Protein AF-A0A0G1MMH3-F1 (afdb_monomer)

Mean predicted aligned error: 4.71 Å

pLDDT: mean 91.78, std 6.79, range [53.72, 97.06]

Structure (mmCIF, N/CA/C/O backbone):
data_AF-A0A0G1MMH3-F1
#
_entry.id   AF-A0A0G1MMH3-F1
#
loop_
_atom_site.group_PDB
_atom_site.id
_atom_site.type_symbol
_atom_site.label_atom_id
_atom_site.label_alt_id
_atom_site.label_comp_id
_atom_site.label_asym_id
_atom_site.label_entity_id
_atom_site.label_seq_id
_atom_site.pdbx_PDB_ins_code
_atom_site.Cartn_x
_atom_site.Cartn_y
_atom_site.Cartn_z
_atom_site.occupancy
_atom_site.B_iso_or_equiv
_atom_site.auth_seq_id
_atom_site.auth_comp_id
_atom_site.auth_asym_id
_atom_site.auth_atom_id
_atom_site.pdbx_PDB_model_num
ATOM 1 N N . SER A 1 1 ? 26.986 -4.421 8.939 1.00 53.72 1 SER A N 1
ATOM 2 C CA . SER A 1 1 ? 25.772 -4.914 8.259 1.00 53.72 1 SER A CA 1
ATOM 3 C C . SER A 1 1 ? 25.171 -3.758 7.480 1.00 53.72 1 SER A C 1
ATOM 5 O O . SER A 1 1 ? 25.145 -2.651 8.001 1.00 53.72 1 SER A O 1
ATOM 7 N N . GLN A 1 2 ? 24.753 -3.960 6.230 1.00 64.31 2 GLN A N 1
ATOM 8 C CA . GLN A 1 2 ? 23.955 -2.944 5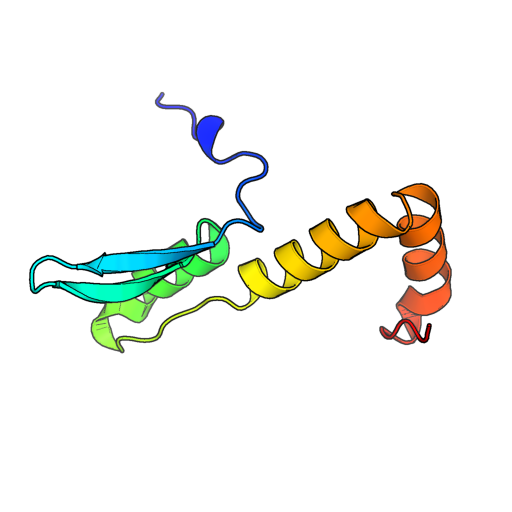.536 1.00 64.31 2 GLN A CA 1
ATOM 9 C C . GLN A 1 2 ? 22.548 -2.962 6.144 1.00 64.31 2 GLN A C 1
ATOM 11 O O . GLN A 1 2 ? 21.932 -4.022 6.224 1.00 64.31 2 GLN A O 1
ATOM 16 N N . ASN A 1 3 ? 22.089 -1.823 6.657 1.00 83.94 3 ASN A N 1
ATOM 17 C CA . ASN A 1 3 ? 20.766 -1.691 7.259 1.00 83.94 3 ASN A CA 1
ATOM 18 C C . ASN A 1 3 ? 19.748 -1.372 6.152 1.00 83.94 3 ASN A C 1
ATOM 20 O O . ASN A 1 3 ? 19.983 -0.480 5.341 1.00 83.94 3 ASN A O 1
ATOM 24 N N . LEU A 1 4 ? 18.620 -2.081 6.129 1.00 85.38 4 LEU A N 1
ATOM 25 C CA . LEU A 1 4 ? 17.509 -1.829 5.204 1.00 85.38 4 LEU A CA 1
ATOM 26 C C . LEU A 1 4 ? 16.613 -0.659 5.654 1.00 85.38 4 LEU A C 1
ATOM 28 O O . LEU A 1 4 ? 15.532 -0.471 5.113 1.00 85.38 4 LEU A O 1
ATOM 32 N N . SER A 1 5 ? 17.044 0.160 6.615 1.00 89.62 5 SER A N 1
ATOM 33 C CA . SER A 1 5 ? 16.276 1.296 7.144 1.00 89.62 5 SER A CA 1
ATOM 34 C C . SER A 1 5 ? 15.855 2.325 6.092 1.00 89.62 5 SER A C 1
ATOM 36 O O . SE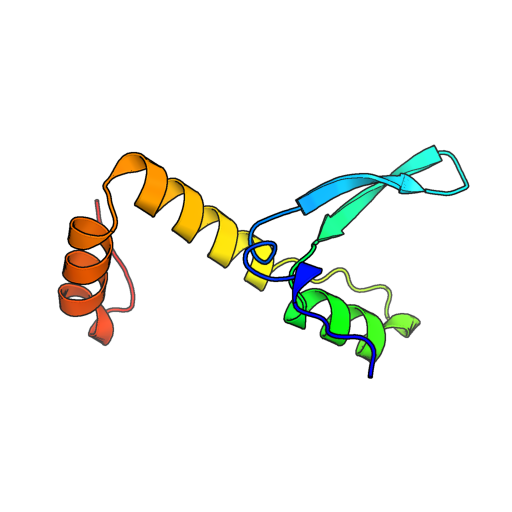R A 1 5 ? 14.874 3.033 6.296 1.00 89.62 5 SER A O 1
ATOM 38 N N . PHE A 1 6 ? 16.556 2.406 4.960 1.00 88.44 6 PHE A N 1
ATOM 39 C CA . PHE A 1 6 ? 16.166 3.265 3.840 1.00 88.44 6 PHE A CA 1
ATOM 40 C C . PHE A 1 6 ? 14.862 2.817 3.150 1.00 88.44 6 PHE A C 1
ATOM 42 O O . PHE A 1 6 ? 14.261 3.621 2.448 1.00 88.44 6 PHE A O 1
ATOM 49 N N . TRP A 1 7 ? 14.405 1.573 3.363 1.00 91.50 7 TRP A N 1
ATOM 50 C CA . TRP A 1 7 ? 13.105 1.068 2.888 1.00 91.50 7 TRP A CA 1
ATOM 51 C C . TRP A 1 7 ? 11.925 1.444 3.789 1.00 91.50 7 TRP A C 1
ATOM 53 O O . TRP A 1 7 ? 10.775 1.165 3.447 1.00 91.50 7 TRP A O 1
ATOM 63 N N . ASN A 1 8 ? 12.179 2.061 4.944 1.00 92.06 8 ASN A N 1
ATOM 64 C CA . ASN A 1 8 ? 11.113 2.440 5.864 1.00 92.06 8 ASN A CA 1
ATOM 65 C C . ASN A 1 8 ? 10.133 3.413 5.192 1.00 92.06 8 ASN A C 1
ATOM 67 O O . ASN A 1 8 ? 10.550 4.402 4.592 1.00 92.06 8 ASN A O 1
ATOM 71 N N . ASN A 1 9 ? 8.828 3.160 5.357 1.00 94.31 9 ASN A N 1
ATOM 72 C CA . ASN A 1 9 ? 7.742 4.018 4.861 1.00 94.31 9 ASN A CA 1
ATOM 73 C C . ASN A 1 9 ? 7.725 4.202 3.322 1.00 94.31 9 ASN A C 1
ATOM 75 O O . ASN A 1 9 ? 7.237 5.217 2.818 1.00 94.31 9 ASN A O 1
ATOM 79 N N . LEU A 1 10 ? 8.258 3.227 2.575 1.00 96.06 10 LEU A N 1
ATOM 80 C CA . LEU A 1 10 ? 8.162 3.148 1.109 1.00 96.06 10 LEU A CA 1
ATOM 81 C C . LEU A 1 10 ? 7.165 2.085 0.628 1.00 96.06 10 LEU A C 1
ATOM 83 O O . LEU A 1 10 ? 6.976 1.902 -0.569 1.00 96.06 10 LEU A O 1
ATOM 87 N N . ASP A 1 11 ? 6.491 1.405 1.547 1.00 96.56 11 ASP A N 1
ATOM 88 C CA . ASP A 1 11 ? 5.550 0.319 1.284 1.00 96.56 11 ASP A CA 1
ATOM 89 C C . ASP A 1 11 ? 4.358 0.733 0.413 1.00 96.56 11 ASP A C 1
ATOM 91 O O . ASP A 1 11 ? 3.831 -0.096 -0.322 1.00 96.56 11 ASP A O 1
ATOM 95 N N . TRP A 1 12 ? 3.969 2.008 0.450 1.00 96.88 12 TRP A N 1
ATOM 96 C CA . TRP A 1 12 ? 2.920 2.595 -0.388 1.00 96.88 12 TRP A CA 1
ATOM 97 C C . TRP A 1 12 ? 3.440 3.159 -1.719 1.00 96.88 12 TRP A C 1
ATOM 99 O O . TRP A 1 12 ? 2.645 3.492 -2.602 1.00 96.88 12 TRP A O 1
ATOM 109 N N . VAL A 1 13 ? 4.760 3.288 -1.880 1.00 96.69 13 VAL A N 1
ATOM 110 C CA . VAL A 1 13 ? 5.384 3.922 -3.045 1.00 96.69 13 VAL A CA 1
ATOM 111 C C . VAL A 1 13 ? 5.429 2.943 -4.217 1.00 96.69 13 VAL A C 1
ATOM 113 O O . VAL A 1 13 ? 5.828 1.784 -4.098 1.00 96.69 13 VAL A O 1
ATOM 116 N N . GLY A 1 14 ? 5.037 3.435 -5.387 1.00 93.94 14 GLY A N 1
ATOM 117 C CA . GLY A 1 14 ? 5.103 2.710 -6.646 1.00 93.94 14 GLY A CA 1
ATOM 118 C C . GLY A 1 14 ? 4.931 3.656 -7.827 1.00 93.94 14 GLY A C 1
ATOM 119 O O . GLY A 1 14 ? 4.458 4.782 -7.670 1.00 93.94 14 GLY A O 1
ATOM 120 N N . GLY A 1 15 ? 5.335 3.214 -9.012 1.00 92.38 15 GLY A N 1
ATOM 12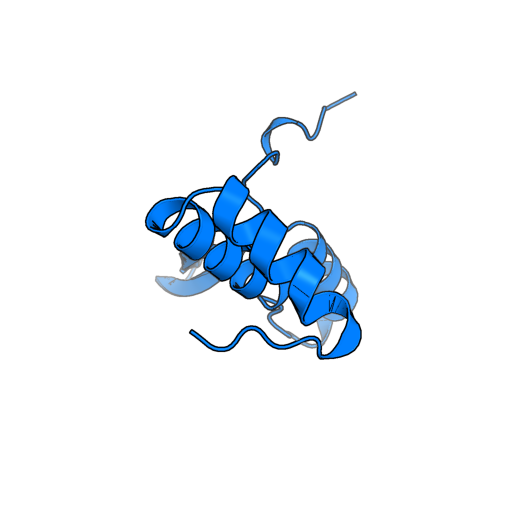1 C CA . GLY A 1 15 ? 5.269 4.038 -10.216 1.00 92.38 15 GLY A CA 1
ATOM 122 C C . GLY A 1 15 ? 5.650 3.283 -11.478 1.00 92.38 15 GLY A C 1
ATOM 123 O O . GLY A 1 15 ? 6.139 2.156 -11.415 1.00 92.38 15 GLY A O 1
ATOM 124 N N . PHE A 1 16 ? 5.408 3.908 -12.627 1.00 93.75 16 PHE A N 1
ATOM 125 C CA . PHE A 1 16 ? 5.874 3.410 -13.916 1.00 93.75 16 PHE A CA 1
ATOM 126 C C . PHE A 1 16 ? 7.270 3.958 -14.206 1.00 93.75 16 PHE A C 1
ATOM 128 O O . PHE A 1 16 ? 7.504 5.162 -14.120 1.00 93.75 16 PHE A O 1
ATOM 135 N N . PHE A 1 17 ? 8.188 3.064 -14.552 1.00 93.06 17 PHE A N 1
ATOM 136 C CA . PHE A 1 17 ? 9.565 3.383 -14.918 1.00 93.06 17 PHE A CA 1
ATOM 137 C C . PHE A 1 17 ? 9.885 2.729 -16.258 1.00 93.06 17 PHE A C 1
ATOM 139 O O . PHE A 1 17 ? 9.278 1.722 -16.608 1.00 93.06 17 PHE A O 1
ATOM 146 N N . LYS A 1 18 ? 10.821 3.293 -17.020 1.00 95.00 18 LYS A N 1
ATOM 147 C CA . LYS A 1 18 ? 11.277 2.674 -18.269 1.00 95.00 18 LYS A CA 1
ATOM 148 C C . LYS A 1 18 ? 12.285 1.569 -17.972 1.00 95.00 18 LYS A C 1
ATOM 150 O O . LYS A 1 18 ? 13.192 1.782 -17.169 1.00 95.00 18 LYS A O 1
ATOM 155 N N . ASP A 1 19 ? 12.126 0.423 -18.620 1.00 90.62 19 ASP A N 1
ATOM 156 C CA . ASP A 1 19 ? 13.126 -0.644 -18.628 1.00 90.62 19 ASP A CA 1
ATOM 157 C C . ASP A 1 19 ? 14.243 -0.384 -19.662 1.00 90.62 19 ASP A C 1
ATOM 159 O O . ASP A 1 19 ? 14.286 0.663 -20.314 1.00 90.62 19 ASP A O 1
ATOM 163 N N . GLU A 1 20 ? 15.162 -1.342 -19.810 1.00 91.75 20 GLU A N 1
ATOM 164 C CA . GLU A 1 20 ? 16.329 -1.245 -20.701 1.00 91.75 20 GLU A CA 1
ATOM 165 C C . GLU A 1 20 ? 15.966 -1.058 -22.184 1.00 91.75 20 GLU A C 1
ATOM 167 O O . GLU A 1 20 ? 16.751 -0.487 -22.940 1.00 91.75 20 GLU A O 1
ATOM 172 N N . ILE A 1 21 ? 14.775 -1.498 -22.601 1.00 94.31 21 ILE A N 1
ATOM 173 C CA . ILE A 1 21 ? 14.276 -1.353 -23.976 1.00 94.31 21 ILE A CA 1
ATOM 174 C C . ILE A 1 21 ? 13.291 -0.181 -24.117 1.00 94.31 21 ILE A C 1
ATOM 176 O O . ILE A 1 21 ? 12.699 0.013 -25.177 1.00 94.31 21 ILE A O 1
ATOM 180 N N . GLY A 1 22 ? 13.123 0.621 -23.062 1.00 93.12 22 GLY A N 1
ATOM 181 C CA . GLY A 1 22 ? 12.270 1.807 -23.041 1.00 93.12 22 GLY A CA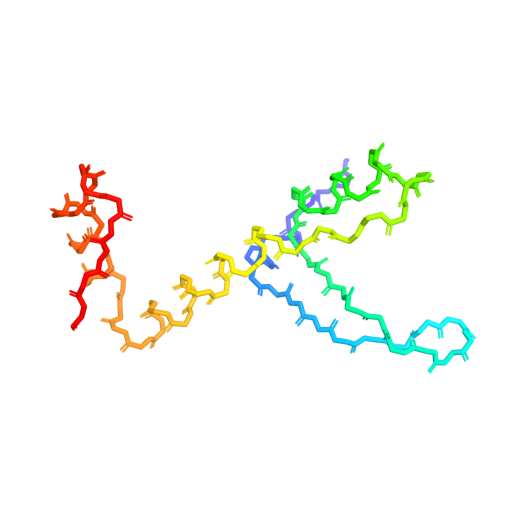 1
ATOM 182 C C . GLY A 1 22 ? 10.787 1.536 -22.783 1.00 93.12 22 GLY A C 1
ATOM 183 O O . GLY A 1 22 ? 9.989 2.469 -22.896 1.00 93.12 22 GLY A O 1
ATOM 184 N N . SER A 1 23 ? 10.409 0.306 -22.427 1.00 93.12 23 SER A N 1
ATOM 185 C CA . SER A 1 23 ? 9.026 -0.060 -22.108 1.00 93.12 23 SER A CA 1
ATOM 186 C C . SER A 1 23 ? 8.656 0.360 -20.687 1.00 93.12 23 SER A C 1
ATOM 188 O O . SER A 1 23 ? 9.464 0.257 -19.765 1.00 93.12 23 SER A O 1
ATOM 190 N N . GLU A 1 24 ? 7.422 0.827 -20.487 1.00 94.44 24 GLU A N 1
ATOM 191 C CA . GLU A 1 24 ? 6.937 1.199 -19.156 1.00 94.44 24 GLU A CA 1
ATOM 192 C C . GLU A 1 24 ? 6.628 -0.037 -18.305 1.00 94.44 24 GLU A C 1
ATOM 194 O O . GLU A 1 24 ? 5.793 -0.881 -18.642 1.00 94.44 24 GLU A O 1
ATOM 199 N N . VAL A 1 25 ? 7.271 -0.121 -17.144 1.00 90.88 25 VAL A N 1
ATOM 200 C CA . VAL A 1 25 ? 7.066 -1.169 -16.152 1.00 90.88 25 VAL A CA 1
ATOM 201 C C . VAL A 1 25 ? 6.615 -0.569 -14.828 1.00 90.88 25 VAL A C 1
ATOM 203 O O . VAL A 1 25 ? 7.242 0.330 -14.276 1.00 90.88 25 VAL A O 1
ATOM 206 N N . LEU A 1 26 ? 5.510 -1.093 -14.297 1.00 89.88 26 LEU A N 1
ATOM 207 C CA . LEU A 1 26 ? 5.089 -0.808 -12.929 1.00 89.88 26 LEU A CA 1
ATOM 208 C C . LEU A 1 26 ? 6.078 -1.434 -11.935 1.00 89.88 26 LEU A C 1
ATOM 210 O O . LEU A 1 26 ? 6.289 -2.649 -11.969 1.00 89.88 26 LEU A O 1
ATOM 214 N N . VAL A 1 27 ? 6.631 -0.604 -11.053 1.00 91.38 27 VAL A N 1
ATOM 215 C CA . VAL A 1 27 ? 7.542 -0.969 -9.963 1.00 91.38 27 VAL A CA 1
ATOM 216 C C . VAL A 1 27 ?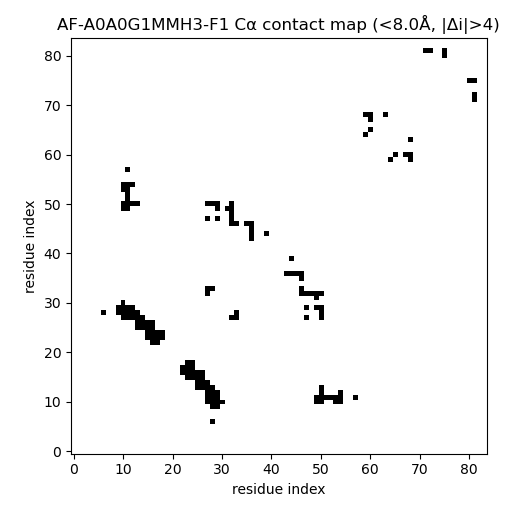 6.887 -0.621 -8.629 1.00 91.38 27 VAL A C 1
ATOM 218 O O . VAL A 1 27 ? 6.295 0.448 -8.473 1.00 91.38 27 VAL A O 1
ATOM 221 N N . THR A 1 28 ? 7.010 -1.532 -7.669 1.00 95.25 28 THR A N 1
ATOM 222 C CA . THR A 1 28 ? 6.578 -1.371 -6.277 1.00 95.25 28 THR A CA 1
ATOM 223 C C . THR A 1 28 ? 7.793 -1.359 -5.355 1.00 95.25 28 THR A C 1
ATOM 225 O O . THR A 1 28 ? 8.758 -2.087 -5.591 1.00 95.25 28 THR A O 1
ATOM 228 N N . PHE A 1 29 ? 7.729 -0.547 -4.302 1.00 95.19 29 PHE A N 1
ATOM 229 C CA . PHE A 1 29 ? 8.720 -0.497 -3.224 1.00 95.19 29 PHE A CA 1
ATOM 230 C C . PHE A 1 29 ? 8.221 -1.217 -1.961 1.00 95.19 29 PHE A C 1
ATOM 232 O O . PHE A 1 29 ? 8.802 -1.096 -0.886 1.00 95.19 29 PHE A O 1
ATOM 239 N N . ASN A 1 30 ? 7.148 -2.002 -2.073 1.00 96.31 30 ASN A N 1
ATOM 240 C CA . ASN A 1 30 ? 6.702 -2.879 -1.002 1.00 96.31 30 ASN A CA 1
ATOM 241 C C . ASN A 1 30 ? 7.573 -4.143 -0.940 1.00 96.31 30 ASN A C 1
ATOM 243 O O . ASN A 1 30 ? 7.662 -4.901 -1.907 1.00 96.31 30 ASN A O 1
ATOM 247 N N . LEU A 1 31 ? 8.212 -4.385 0.208 1.00 94.62 31 LEU A N 1
ATOM 2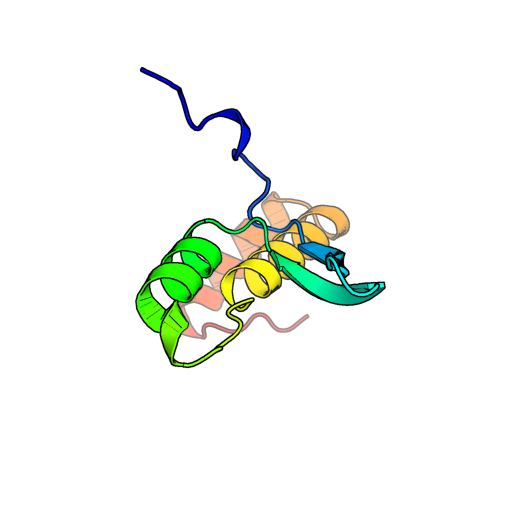48 C CA . LEU A 1 31 ? 9.200 -5.459 0.350 1.00 94.62 31 LEU A CA 1
ATOM 249 C C . LEU A 1 31 ? 8.587 -6.858 0.218 1.00 94.62 31 LEU A C 1
ATOM 251 O O . LEU A 1 31 ? 9.245 -7.759 -0.298 1.00 94.62 31 LEU A O 1
ATOM 255 N N . VAL A 1 32 ? 7.330 -7.038 0.640 1.00 94.38 32 VAL A N 1
ATOM 256 C CA . VAL A 1 32 ? 6.616 -8.314 0.493 1.00 94.38 32 VAL A CA 1
ATOM 257 C C . VAL A 1 32 ? 6.334 -8.574 -0.980 1.00 94.38 32 VAL A C 1
ATOM 259 O O . VAL A 1 32 ? 6.649 -9.651 -1.478 1.00 94.38 32 VAL A O 1
ATOM 262 N N . ASP A 1 33 ? 5.819 -7.577 -1.700 1.00 94.94 33 ASP A N 1
ATOM 263 C CA . ASP A 1 33 ? 5.588 -7.701 -3.140 1.00 94.94 33 ASP A CA 1
ATOM 264 C C . ASP A 1 33 ? 6.898 -8.006 -3.896 1.00 94.94 33 ASP A C 1
ATOM 266 O O . ASP A 1 33 ? 6.925 -8.888 -4.754 1.00 94.94 33 ASP A O 1
ATOM 270 N N . VAL A 1 34 ? 8.003 -7.335 -3.544 1.00 93.31 34 VAL A N 1
ATOM 271 C CA . VAL A 1 34 ? 9.332 -7.578 -4.137 1.00 93.31 34 VAL A CA 1
ATOM 272 C C . VAL A 1 34 ? 9.840 -8.988 -3.842 1.00 93.31 34 VAL A C 1
ATOM 274 O O . VAL A 1 34 ? 10.301 -9.674 -4.755 1.00 93.31 34 VAL A O 1
ATOM 277 N N . ALA A 1 35 ? 9.726 -9.453 -2.597 1.00 93.62 35 ALA A N 1
ATOM 278 C CA . ALA A 1 35 ? 10.121 -10.807 -2.221 1.00 93.62 35 ALA A CA 1
ATOM 279 C C . ALA A 1 35 ? 9.300 -11.868 -2.973 1.00 93.62 35 ALA A C 1
ATOM 281 O O . ALA A 1 35 ? 9.860 -12.852 -3.455 1.00 93.62 35 ALA A O 1
ATOM 282 N N . MET A 1 36 ? 7.994 -11.642 -3.134 1.00 93.62 36 MET A N 1
ATOM 283 C CA . MET A 1 36 ? 7.104 -12.530 -3.886 1.00 93.62 36 MET A CA 1
ATOM 284 C C . MET A 1 36 ? 7.442 -12.558 -5.379 1.00 93.62 36 MET A C 1
ATOM 286 O O . MET A 1 36 ? 7.507 -13.636 -5.966 1.00 93.62 36 MET A O 1
ATOM 290 N N . MET A 1 37 ? 7.718 -11.401 -5.992 1.00 92.06 37 MET A N 1
ATOM 291 C CA . MET A 1 37 ? 8.181 -11.335 -7.386 1.00 92.06 37 MET A CA 1
ATOM 292 C C . MET A 1 37 ? 9.507 -12.074 -7.580 1.00 92.06 37 MET A C 1
ATOM 294 O O . MET A 1 37 ? 9.675 -12.772 -8.576 1.00 92.06 37 MET A O 1
ATOM 298 N N . LEU A 1 38 ? 10.441 -11.958 -6.631 1.00 92.12 38 LEU A N 1
ATOM 299 C CA . LEU A 1 38 ? 11.716 -12.673 -6.684 1.00 92.12 38 LEU A CA 1
ATOM 300 C C . LEU A 1 38 ? 11.525 -14.192 -6.560 1.00 92.12 38 LEU A C 1
ATOM 302 O O . LEU A 1 38 ? 12.159 -14.952 -7.293 1.00 92.12 38 LEU A O 1
ATOM 306 N N . ALA A 1 39 ? 10.656 -14.627 -5.646 1.00 92.75 39 ALA A N 1
ATOM 307 C CA . ALA A 1 39 ? 10.350 -16.038 -5.433 1.00 92.75 39 ALA A CA 1
ATOM 308 C C . ALA A 1 39 ? 9.637 -16.677 -6.639 1.00 92.75 39 ALA A C 1
ATOM 310 O O . ALA A 1 39 ? 9.860 -17.853 -6.915 1.00 92.75 39 ALA A O 1
ATOM 311 N N . ASP A 1 40 ? 8.820 -15.910 -7.371 1.00 91.38 40 ASP A N 1
ATOM 312 C CA . ASP A 1 40 ? 8.055 -16.377 -8.538 1.00 91.38 40 ASP A CA 1
ATOM 313 C C . ASP A 1 40 ? 8.593 -15.839 -9.879 1.00 91.38 40 ASP A C 1
ATOM 315 O O . ASP A 1 40 ? 7.850 -15.701 -10.858 1.00 91.38 40 ASP A O 1
ATOM 319 N N . LYS A 1 41 ? 9.894 -15.519 -9.939 1.00 84.88 41 LYS A N 1
ATOM 320 C CA . LYS A 1 41 ? 10.521 -14.845 -11.091 1.00 84.88 41 LYS A CA 1
ATOM 321 C C . LYS A 1 41 ? 10.292 -15.569 -12.425 1.00 84.88 41 LYS A C 1
ATOM 323 O O . LYS A 1 41 ? 10.082 -14.920 -13.445 1.00 84.88 41 LYS A O 1
ATOM 328 N N . ASP A 1 42 ? 10.261 -16.903 -12.410 1.00 86.62 42 ASP A N 1
ATOM 329 C CA . ASP A 1 42 ? 10.133 -17.727 -13.618 1.00 86.62 42 ASP A CA 1
ATOM 330 C C . ASP A 1 42 ? 8.703 -17.713 -14.189 1.00 86.62 42 ASP A C 1
ATOM 332 O O . ASP A 1 42 ? 8.481 -18.105 -15.333 1.00 86.62 42 ASP A O 1
ATOM 336 N N . ARG A 1 43 ? 7.716 -17.240 -13.413 1.00 81.88 43 ARG A N 1
ATOM 337 C CA . ARG A 1 43 ? 6.318 -17.109 -13.853 1.00 81.88 43 ARG A CA 1
ATOM 338 C C . ARG A 1 43 ? 5.965 -15.710 -14.346 1.00 81.88 43 ARG A C 1
ATOM 340 O O . ARG A 1 43 ? 4.831 -15.500 -14.775 1.00 81.88 43 ARG A O 1
ATOM 347 N N . GLY A 1 44 ? 6.892 -14.750 -14.260 1.00 72.94 44 GLY A N 1
ATOM 348 C CA . GLY A 1 44 ? 6.694 -13.378 -14.740 1.00 72.94 44 GLY A CA 1
ATOM 349 C C . GLY A 1 44 ? 5.533 -12.632 -14.071 1.00 72.94 44 GLY A C 1
ATOM 350 O O . GLY A 1 44 ? 5.006 -11.672 -14.636 1.00 72.94 44 GLY A O 1
ATOM 351 N N . LYS A 1 45 ? 5.089 -13.071 -12.886 1.00 79.75 45 LYS A N 1
ATOM 352 C CA . LYS A 1 45 ? 3.972 -12.442 -12.178 1.00 79.75 45 LYS A CA 1
ATOM 353 C C . LYS A 1 45 ? 4.418 -11.148 -11.510 1.00 79.75 45 LYS A C 1
ATOM 355 O O . LYS A 1 45 ? 5.372 -11.131 -10.739 1.00 79.75 45 LYS A O 1
ATOM 360 N N . LYS A 1 46 ? 3.674 -10.069 -11.762 1.00 83.56 46 LYS A N 1
ATOM 361 C CA . LYS A 1 46 ? 3.815 -8.807 -11.029 1.00 83.56 46 LYS A CA 1
ATOM 362 C C . LYS A 1 46 ? 2.919 -8.829 -9.796 1.00 83.56 46 LYS A C 1
ATOM 364 O O . LYS A 1 46 ? 1.706 -9.001 -9.921 1.00 83.56 46 LYS A O 1
ATOM 369 N N . TYR A 1 47 ? 3.511 -8.611 -8.628 1.00 88.75 47 TYR A N 1
ATOM 370 C CA . TYR A 1 47 ? 2.793 -8.432 -7.370 1.00 88.75 47 TYR A CA 1
ATOM 371 C C . TYR A 1 47 ? 2.825 -6.950 -7.006 1.00 88.75 47 TYR A C 1
ATOM 373 O O . TYR A 1 47 ? 3.891 -6.351 -6.961 1.00 88.75 47 TYR A O 1
ATOM 381 N N . VAL A 1 48 ? 1.653 -6.351 -6.810 1.00 93.25 48 VAL A N 1
ATOM 382 C CA . VAL A 1 48 ? 1.490 -4.948 -6.369 1.00 93.25 48 VAL A CA 1
ATOM 383 C C . VAL A 1 48 ? 0.348 -4.823 -5.360 1.00 93.25 48 VAL A C 1
ATOM 385 O O . VAL A 1 48 ? -0.273 -3.773 -5.221 1.00 93.25 48 VAL A O 1
ATOM 388 N N . TYR A 1 49 ? -0.017 -5.940 -4.735 1.00 93.62 49 TYR A N 1
ATOM 389 C CA . TYR A 1 49 ? -1.196 -6.019 -3.885 1.00 93.62 49 TYR A CA 1
ATOM 390 C C . TYR A 1 49 ? -0.982 -5.210 -2.606 1.00 93.62 49 TYR A C 1
ATOM 392 O O . TYR A 1 49 ? -1.736 -4.275 -2.340 1.00 93.62 49 TYR A O 1
ATOM 400 N N . HIS A 1 50 ? 0.098 -5.501 -1.881 1.00 96.00 50 HIS A N 1
ATOM 401 C CA . HIS A 1 50 ? 0.387 -4.854 -0.605 1.00 96.00 50 HIS A CA 1
ATOM 402 C C . HIS A 1 50 ? 0.728 -3.376 -0.800 1.00 96.00 50 HIS A C 1
ATOM 404 O O . HIS A 1 50 ? 0.357 -2.541 0.021 1.00 96.00 50 HIS A O 1
ATOM 410 N N . GLN A 1 51 ? 1.366 -3.024 -1.921 1.00 97.06 51 GLN A N 1
ATOM 411 C CA . GLN A 1 51 ? 1.579 -1.624 -2.277 1.00 97.06 51 GLN A CA 1
ATOM 412 C C . GLN A 1 51 ? 0.275 -0.856 -2.468 1.00 97.06 51 GLN A C 1
ATOM 414 O O . GLN A 1 51 ? 0.158 0.271 -1.989 1.00 97.06 51 GLN A O 1
ATOM 419 N N . ARG A 1 52 ? -0.720 -1.445 -3.141 1.00 95.50 52 ARG A N 1
ATOM 420 C CA . ARG A 1 52 ? -2.027 -0.802 -3.328 1.00 95.50 52 ARG A CA 1
ATOM 421 C C . ARG A 1 52 ? -2.772 -0.644 -2.008 1.00 95.50 52 ARG A C 1
ATOM 423 O O . ARG A 1 52 ? -3.366 0.407 -1.793 1.00 95.50 52 ARG A O 1
ATOM 430 N N . GLU A 1 53 ? -2.724 -1.638 -1.123 1.00 94.75 53 GLU A N 1
ATOM 431 C CA . GLU A 1 53 ? -3.298 -1.526 0.226 1.00 94.75 53 GLU A CA 1
ATOM 432 C C . GLU A 1 53 ? -2.631 -0.407 1.034 1.00 94.75 53 GLU A C 1
ATOM 434 O O . GLU A 1 53 ? -3.312 0.464 1.578 1.00 94.75 53 GLU A O 1
ATOM 439 N N . ALA A 1 54 ? -1.297 -0.373 1.056 1.00 96.62 54 ALA A N 1
ATOM 440 C CA . ALA A 1 54 ? -0.534 0.669 1.733 1.00 96.62 54 ALA A CA 1
ATOM 441 C C . ALA A 1 54 ? -0.808 2.064 1.143 1.00 96.62 54 ALA A C 1
ATOM 443 O O . ALA A 1 54 ? -0.950 3.034 1.889 1.00 96.62 54 ALA A O 1
ATOM 444 N N . LEU A 1 55 ? -0.954 2.176 -0.183 1.00 96.75 55 LEU A N 1
ATOM 445 C CA . LEU A 1 55 ? -1.330 3.419 -0.859 1.00 96.75 55 LEU A CA 1
ATOM 446 C C . LEU A 1 55 ? -2.716 3.905 -0.436 1.00 96.75 55 LEU A C 1
ATOM 448 O O . LEU A 1 55 ? -2.871 5.082 -0.112 1.00 96.75 55 LEU A O 1
ATOM 452 N N . TRP A 1 56 ? -3.710 3.017 -0.397 1.00 94.12 56 TRP A N 1
ATOM 453 C CA . TRP A 1 56 ? -5.043 3.370 0.087 1.00 94.12 56 TRP A CA 1
ATOM 454 C C . TRP A 1 56 ? -5.010 3.831 1.538 1.00 94.12 56 TRP A C 1
ATOM 456 O O . TRP A 1 56 ? -5.578 4.876 1.851 1.00 94.12 56 TRP A O 1
ATOM 466 N N . ASN A 1 57 ? -4.276 3.126 2.399 1.00 93.25 57 ASN A N 1
ATOM 467 C CA . ASN A 1 57 ? -4.097 3.530 3.789 1.00 93.25 57 ASN A CA 1
ATOM 468 C C . ASN A 1 57 ? -3.445 4.913 3.893 1.00 93.25 57 ASN A C 1
ATOM 470 O O . ASN A 1 57 ? -3.921 5.767 4.641 1.00 93.25 57 ASN A O 1
ATOM 474 N N . LYS A 1 58 ? -2.396 5.170 3.105 1.00 96.00 58 LYS A N 1
ATOM 475 C CA . LYS A 1 58 ? -1.701 6.457 3.078 1.00 96.00 58 LYS A CA 1
ATOM 476 C C . LYS A 1 58 ? -2.630 7.593 2.663 1.00 96.00 58 LYS A C 1
ATOM 478 O O . LYS A 1 58 ? -2.680 8.603 3.356 1.00 96.00 58 LYS A O 1
ATOM 483 N N . LEU A 1 59 ? -3.373 7.422 1.569 1.00 95.44 59 LEU A N 1
ATOM 484 C CA . LEU A 1 59 ? -4.335 8.412 1.080 1.00 95.44 59 LEU A CA 1
ATOM 485 C C . LEU A 1 59 ? -5.432 8.677 2.111 1.00 95.44 59 LEU A C 1
ATOM 487 O O . LEU A 1 59 ? -5.753 9.830 2.390 1.00 95.44 59 LEU A O 1
ATOM 491 N N . PHE A 1 60 ? -5.965 7.616 2.712 1.00 94.06 60 PHE A N 1
ATOM 492 C CA . PHE A 1 60 ? -7.028 7.712 3.698 1.00 94.06 60 PHE A CA 1
ATOM 493 C C . PHE A 1 60 ? -6.578 8.459 4.958 1.00 94.06 60 PHE A C 1
ATOM 495 O O . PHE A 1 60 ? -7.252 9.392 5.388 1.00 94.06 60 PHE A O 1
ATOM 502 N N . VAL A 1 61 ? -5.404 8.122 5.503 1.00 95.19 61 VAL A N 1
ATOM 503 C CA . VAL A 1 61 ? -4.799 8.844 6.636 1.00 95.19 61 VAL A CA 1
ATOM 504 C C . VAL A 1 61 ? -4.483 10.286 6.264 1.00 95.19 61 VAL A C 1
ATOM 506 O O . VAL A 1 61 ? -4.719 11.185 7.065 1.00 95.19 61 VAL A O 1
ATOM 509 N N . SER A 1 62 ? -3.964 10.531 5.061 1.00 96.56 62 SER A N 1
ATOM 510 C CA . SER A 1 62 ? -3.669 11.886 4.589 1.00 96.56 62 SER A CA 1
ATOM 511 C C . SER A 1 62 ? -4.920 12.755 4.449 1.00 96.56 62 SER A C 1
ATOM 513 O O . SER A 1 62 ? -4.812 13.968 4.600 1.00 96.56 62 SER A O 1
ATOM 515 N N . TYR A 1 63 ? -6.082 12.159 4.177 1.00 96.38 63 TYR A N 1
ATOM 516 C CA . TYR A 1 63 ? -7.343 12.884 4.028 1.00 96.38 63 TYR A CA 1
ATOM 517 C C . TYR A 1 63 ? -8.105 13.052 5.353 1.00 96.38 63 TYR A C 1
ATOM 519 O O . TYR A 1 63 ? -8.542 14.155 5.666 1.00 96.38 63 TYR A O 1
ATOM 527 N N . TYR A 1 64 ? -8.261 11.980 6.139 1.00 95.12 64 TYR A N 1
ATOM 528 C CA . TYR A 1 64 ? -9.090 11.971 7.356 1.00 95.12 64 TYR A CA 1
ATOM 529 C C . TYR A 1 64 ? -8.306 12.083 8.671 1.00 95.12 64 TYR A C 1
ATOM 531 O O . TYR A 1 64 ? -8.893 12.357 9.717 1.00 95.12 64 TYR A O 1
ATOM 539 N N . GLY A 1 65 ? -6.993 11.858 8.644 1.00 96.56 65 GLY A N 1
ATOM 540 C CA . GLY A 1 65 ? -6.160 11.757 9.839 1.00 96.56 65 GLY A CA 1
ATOM 541 C C . GLY A 1 65 ? -6.122 10.349 10.446 1.00 96.56 65 GLY A C 1
ATOM 542 O O . GLY A 1 65 ? -6.982 9.498 10.208 1.00 96.56 65 GLY A O 1
ATOM 543 N N . TRP A 1 66 ? -5.083 10.102 11.249 1.00 95.12 66 TRP A N 1
ATOM 544 C CA . TRP A 1 66 ? -4.832 8.799 11.873 1.00 95.12 66 TRP A CA 1
ATOM 545 C C . TRP A 1 66 ? -5.913 8.405 12.886 1.00 95.12 66 TRP A C 1
ATOM 547 O O . TRP A 1 66 ? -6.380 7.272 12.868 1.00 95.12 66 TRP A O 1
ATOM 557 N N . GLU A 1 67 ? -6.359 9.341 13.727 1.00 97.06 67 GLU A N 1
ATOM 558 C CA . GLU A 1 67 ? -7.352 9.064 14.776 1.00 97.06 67 GLU A CA 1
ATOM 559 C C . GLU A 1 67 ? -8.678 8.557 14.195 1.00 97.06 67 GLU A C 1
ATOM 561 O O . GLU A 1 67 ? -9.270 7.603 14.705 1.00 97.06 67 GLU A O 1
ATOM 566 N N . PHE A 1 68 ? -9.120 9.156 13.085 1.00 95.31 68 PHE A N 1
ATOM 567 C CA . PHE A 1 68 ? -10.312 8.708 12.376 1.00 95.31 68 PHE A CA 1
ATOM 568 C C . PHE A 1 68 ? -10.121 7.304 11.800 1.00 95.31 68 PHE A C 1
ATOM 570 O O . PHE A 1 68 ? -10.984 6.445 11.983 1.00 95.31 68 PHE A O 1
ATOM 577 N N . MET A 1 69 ? -8.982 7.049 11.146 1.00 92.50 69 MET A N 1
ATOM 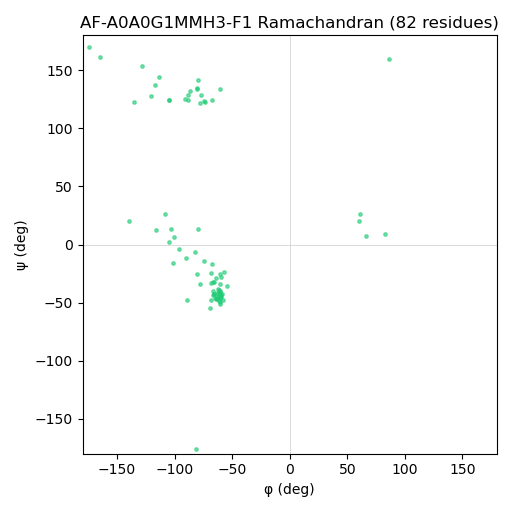578 C CA . MET A 1 69 ? -8.666 5.725 10.609 1.00 92.50 69 MET A CA 1
ATOM 579 C C . MET A 1 69 ? -8.663 4.659 11.709 1.00 92.50 69 MET A C 1
ATOM 581 O O . MET A 1 69 ? -9.309 3.625 11.555 1.00 92.50 69 MET A O 1
ATOM 585 N N . GLU A 1 70 ? -7.991 4.921 12.829 1.00 94.88 70 GLU A N 1
ATOM 586 C CA . GLU A 1 70 ? -7.901 3.996 13.957 1.00 94.88 70 GLU A CA 1
ATOM 587 C C . GLU A 1 70 ? -9.288 3.676 14.527 1.00 94.88 70 GLU A C 1
ATOM 589 O O . GLU A 1 70 ? -9.606 2.509 14.774 1.00 94.88 70 GLU A O 1
ATOM 594 N N . LYS A 1 71 ? -10.146 4.691 14.684 1.00 96.06 71 LYS A N 1
ATOM 595 C CA . LYS A 1 71 ? -11.534 4.495 15.113 1.00 96.06 71 LYS A CA 1
ATOM 596 C C . LYS A 1 71 ? -12.304 3.616 14.126 1.00 96.06 71 LYS A C 1
ATOM 598 O O . LYS A 1 71 ? -12.911 2.629 14.534 1.0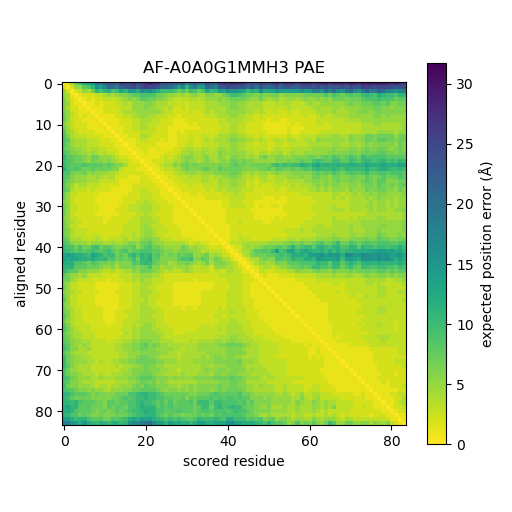0 96.06 71 LYS A O 1
ATOM 603 N N . MET A 1 72 ? -12.262 3.943 12.834 1.00 94.94 72 MET A N 1
ATOM 604 C CA . MET A 1 72 ? -12.992 3.195 11.807 1.00 94.94 72 MET A CA 1
ATOM 605 C C . MET A 1 72 ? -12.525 1.741 11.711 1.00 94.94 72 MET A C 1
ATOM 607 O O . MET A 1 72 ? -13.358 0.851 11.552 1.00 94.94 72 MET A O 1
ATOM 611 N N . MET A 1 73 ? -11.224 1.482 11.856 1.00 92.62 73 MET A N 1
ATOM 612 C CA . MET A 1 73 ? -10.681 0.124 11.908 1.00 92.62 73 MET A CA 1
ATOM 613 C C . MET A 1 73 ? -11.204 -0.656 13.115 1.00 92.62 73 MET A C 1
ATOM 615 O O . MET A 1 73 ? -11.651 -1.788 12.948 1.00 92.62 73 MET A O 1
ATOM 619 N N . LYS A 1 74 ? -11.188 -0.062 14.316 1.00 95.50 74 LYS A N 1
ATOM 620 C CA . LYS A 1 74 ? -11.694 -0.712 15.539 1.00 95.50 74 LYS A CA 1
ATOM 621 C C . LYS A 1 74 ? -13.176 -1.057 15.422 1.00 95.50 74 LYS A C 1
ATOM 623 O O . LYS A 1 74 ? -13.560 -2.188 15.711 1.00 95.50 74 LYS A O 1
ATOM 628 N N . ASP A 1 75 ? -13.982 -0.116 14.941 1.00 96.81 75 ASP A N 1
ATOM 629 C CA . ASP A 1 75 ? -15.434 -0.283 14.830 1.00 96.81 75 ASP A CA 1
ATOM 630 C C . ASP A 1 75 ? -15.831 -1.324 13.764 1.00 96.81 75 ASP A C 1
ATOM 632 O O . ASP A 1 75 ? -16.900 -1.925 13.854 1.00 96.81 75 ASP A O 1
ATOM 636 N N . ASN A 1 76 ? -14.972 -1.564 12.764 1.00 95.50 76 ASN A N 1
ATOM 637 C CA . ASN A 1 76 ? -15.259 -2.437 11.620 1.00 95.50 76 ASN A CA 1
ATOM 638 C C . ASN A 1 76 ? -14.359 -3.681 11.545 1.00 95.50 76 ASN A C 1
ATOM 640 O O . ASN A 1 76 ? -14.360 -4.377 10.532 1.00 95.50 76 ASN A O 1
ATOM 644 N N . ILE A 1 77 ? -13.608 -4.012 12.600 1.00 94.31 77 ILE A N 1
ATOM 645 C CA . ILE A 1 77 ? -12.654 -5.133 12.562 1.00 94.31 77 ILE A CA 1
ATOM 646 C C . ILE A 1 77 ? -13.334 -6.484 12.286 1.00 94.31 77 ILE A C 1
ATOM 648 O O . ILE A 1 77 ? -12.770 -7.330 11.600 1.00 94.31 77 ILE A O 1
ATOM 652 N N . LEU A 1 78 ? -14.566 -6.672 12.776 1.00 96.25 78 LEU A N 1
ATOM 653 C CA . LEU A 1 78 ? -15.343 -7.897 12.559 1.00 96.25 78 LEU A CA 1
ATOM 654 C C . LEU A 1 78 ? -15.972 -7.963 11.164 1.00 96.25 78 LEU A C 1
ATOM 656 O O . LEU A 1 78 ? -16.117 -9.051 10.614 1.00 96.25 78 LEU A O 1
ATOM 660 N N . SER A 1 79 ? -16.371 -6.819 10.600 1.00 94.88 79 SER A N 1
ATOM 661 C CA . SER A 1 79 ? -16.954 -6.765 9.255 1.00 94.88 79 SER A CA 1
ATOM 662 C C . SER A 1 79 ? -15.882 -6.791 8.167 1.00 94.88 79 SER A C 1
ATOM 664 O O . SER A 1 79 ? -16.174 -7.178 7.038 1.00 94.88 79 SER A O 1
ATOM 666 N N . GLY A 1 80 ? -14.663 -6.343 8.487 1.00 89.62 80 GLY A N 1
ATOM 667 C CA . GLY A 1 80 ? -13.566 -6.167 7.539 1.00 89.62 80 GLY A CA 1
ATOM 668 C C . GLY A 1 80 ? -13.816 -5.069 6.500 1.00 89.62 80 GLY A C 1
ATOM 669 O O . GLY A 1 80 ? -13.042 -4.942 5.556 1.00 89.62 80 GLY A O 1
ATOM 670 N N . VAL A 1 81 ? -14.895 -4.288 6.636 1.00 89.88 81 VAL A N 1
ATOM 671 C CA . VAL A 1 81 ? -15.327 -3.305 5.634 1.00 89.88 81 VAL A CA 1
ATOM 672 C C . VAL 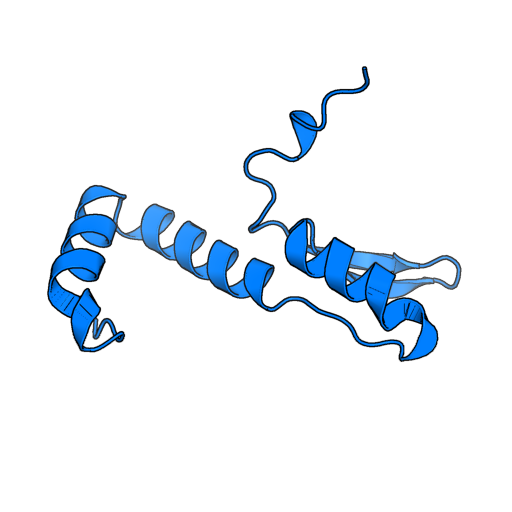A 1 81 ? -15.696 -1.993 6.308 1.00 89.88 81 VAL A C 1
ATOM 674 O O . VAL A 1 81 ? -16.610 -1.944 7.128 1.00 89.88 81 VAL A O 1
ATOM 677 N N . ILE A 1 82 ? -15.034 -0.916 5.888 1.00 88.75 82 ILE A N 1
ATOM 678 C CA . ILE A 1 82 ? -15.395 0.460 6.231 1.00 88.75 82 ILE A CA 1
ATOM 679 C C . ILE A 1 82 ? -16.354 0.994 5.160 1.00 88.75 82 ILE A C 1
ATOM 681 O O . ILE A 1 82 ? -16.034 0.978 3.972 1.00 88.75 82 ILE A O 1
ATOM 685 N N . LYS A 1 83 ? -17.529 1.474 5.580 1.00 86.38 83 LYS A N 1
ATOM 686 C CA . LYS A 1 83 ? -18.472 2.215 4.727 1.00 86.38 83 LYS A CA 1
ATOM 687 C C . LYS A 1 83 ? -18.392 3.698 5.094 1.00 86.38 83 LYS A C 1
ATOM 689 O O . LYS A 1 83 ? -18.528 4.019 6.274 1.00 86.38 83 LYS A O 1
ATOM 694 N N . LEU A 1 84 ? -18.124 4.549 4.102 1.00 81.69 84 LEU A N 1
ATOM 695 C CA . LEU A 1 84 ? -17.992 6.007 4.231 1.00 81.69 84 LEU A CA 1
ATOM 696 C C . LEU A 1 84 ? -19.275 6.717 3.810 1.00 81.69 84 LEU A C 1
ATOM 698 O O . LEU A 1 84 ? -19.926 6.211 2.866 1.00 81.69 84 LEU A O 1
#

Radius of gyration: 16.13 Å; Cα contacts (8 Å, |Δi|>4): 80; chains: 1; bounding box: 44×31×40 Å

Solvent-accessible surface area (backbone atoms only — not comparable to full-atom values): 5060 Å² total; per-residue (Å²): 129,89,75,71,69,85,57,63,93,28,36,43,42,64,47,76,42,67,50,99,88,66,49,81,39,81,45,59,51,16,67,66,29,48,51,50,28,62,75,39,51,93,72,73,54,85,52,55,62,63,22,52,53,38,32,50,51,50,54,49,34,74,72,66,34,60,68,53,51,55,49,51,47,66,79,20,60,88,74,73,56,85,85,134

Foldseek 3Di:
DDDPCVLPPQQLPWDWDQDPVGDTDIDGSRPVQVVVCVVCVVVVDRGCPSNPVSNVVVVCCVVPNDVVVVVQCVVCVVVVDRDD

Sequence (84 aa):
SQNLSFWNNLDWVGGFFKDEIGSEVLVTFNLVDVAMMLADKDRGKKYVYHQREALWNKLFVSYYGWEFMEKMMKDNILSGVIKL

Secondary structure (DSSP, 8-state):
---GGGGTT-TT-EEEEE-TTS-EEEEE--HHHHHHHHHTGGGT----HHHHHHHHHHHHHHHH-HHHHHHHHHHTTTT-----